Protein AF-A0A931RZ45-F1 (afdb_monomer_lite)

pLDDT: mean 93.52, std 10.3, range [58.69, 98.56]

Sequence (90 aa):
MTVGGRKVLLKNIKAPVLNLVATKDHLVPPASSLALNSKIGSADVATIEFPVGHVGLSVSSSAIAKLWPRVIEWLKSRSGSPRTRKKISK

Radius of gyration: 17.11 Å; chains: 1; bounding box: 32×51×44 Å

Secondary structure (DSSP, 8-state):
-EETTEEP-GGG--S-EEEEEETT-SSS-HHHHHGGGGTS--S-EEEEEESS-HHHHHH-HHIIIIIHHHHHHHHHTTS-SPPP------

Foldseek 3Di:
DADPNHDDAQQPQADADEQEAACAEPPQHRVNSVVSQVRYNYPHYHYDYDPHYDVCCPDNPCNVVPVVVVVVVVCVVVVPDDDPPDPDDD

Structure (mmCIF, N/CA/C/O backbone):
data_AF-A0A931RZ45-F1
#
_entry.id   AF-A0A931RZ45-F1
#
loop_
_atom_site.group_PDB
_atom_site.id
_atom_site.type_symbol
_atom_site.label_atom_id
_atom_site.label_alt_id
_atom_site.label_comp_id
_atom_site.label_asym_id
_atom_site.label_entity_id
_atom_site.label_seq_id
_atom_site.pdbx_PDB_ins_code
_atom_site.Cartn_x
_atom_site.Cartn_y
_atom_site.Cartn_z
_atom_site.occupancy
_atom_site.B_iso_or_equiv
_atom_site.auth_seq_id
_atom_site.auth_comp_id
_atom_site.auth_asym_id
_atom_site.auth_atom_id
_atom_site.pdbx_PDB_model_num
ATOM 1 N N . MET A 1 1 ? 1.308 -5.382 22.244 1.00 90.12 1 MET A N 1
ATOM 2 C CA . MET A 1 1 ? 2.023 -4.091 22.314 1.00 90.12 1 MET A CA 1
ATOM 3 C C . MET A 1 1 ? 1.118 -3.040 22.939 1.00 90.12 1 MET A C 1
ATOM 5 O O . MET A 1 1 ? -0.068 -2.994 22.612 1.00 90.12 1 MET A O 1
ATOM 9 N N . THR A 1 2 ? 1.688 -2.208 23.805 1.00 96.12 2 THR A N 1
ATOM 10 C CA . THR A 1 2 ? 1.030 -1.067 24.452 1.00 96.12 2 THR A CA 1
ATOM 11 C C . THR A 1 2 ? 1.903 0.162 24.220 1.00 96.12 2 THR A C 1
ATOM 13 O O . THR A 1 2 ? 3.114 0.069 24.394 1.00 96.12 2 THR A O 1
ATOM 16 N N . VAL A 1 3 ? 1.315 1.288 23.813 1.00 96.19 3 VAL A N 1
ATOM 17 C CA . VAL A 1 3 ? 2.027 2.559 23.587 1.00 96.19 3 VAL A CA 1
ATOM 18 C C . VAL A 1 3 ? 1.332 3.639 24.409 1.00 96.19 3 VAL A C 1
ATOM 20 O O . VAL A 1 3 ? 0.130 3.856 24.249 1.00 96.19 3 VAL A O 1
ATOM 23 N N . GLY A 1 4 ? 2.060 4.275 25.332 1.00 96.00 4 GLY A N 1
ATOM 24 C CA . GLY A 1 4 ? 1.493 5.268 26.255 1.00 96.00 4 GLY A CA 1
ATOM 25 C C . GLY A 1 4 ? 0.290 4.734 27.044 1.00 96.00 4 GLY A C 1
ATOM 26 O O . GLY A 1 4 ? -0.764 5.361 27.054 1.00 96.00 4 GLY A O 1
ATOM 27 N N . GLY A 1 5 ? 0.391 3.516 27.589 1.00 96.44 5 GLY A N 1
ATOM 28 C CA . GLY A 1 5 ? 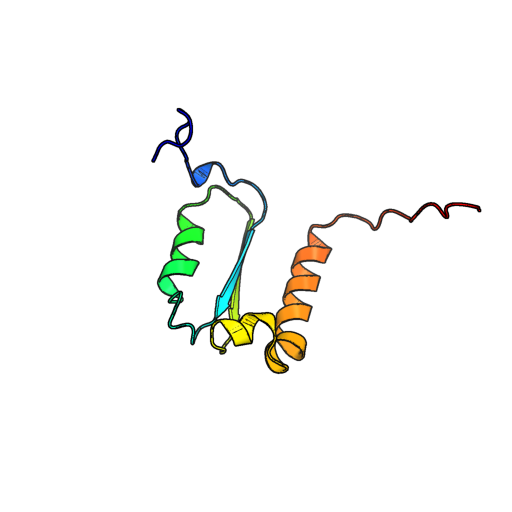-0.687 2.864 28.349 1.00 96.44 5 GLY A CA 1
ATOM 29 C C . GLY A 1 5 ? -1.863 2.327 27.517 1.00 96.44 5 GLY A C 1
ATOM 30 O O . GLY A 1 5 ? -2.727 1.643 28.057 1.00 96.44 5 GLY A O 1
ATOM 31 N N . ARG A 1 6 ? -1.900 2.563 26.198 1.00 96.12 6 ARG A N 1
ATOM 32 C CA . ARG A 1 6 ? -2.998 2.118 25.323 1.00 96.12 6 ARG A CA 1
ATOM 33 C C . ARG A 1 6 ? -2.619 0.871 24.530 1.00 96.12 6 ARG A C 1
ATOM 35 O O . ARG A 1 6 ? -1.590 0.843 23.852 1.00 96.12 6 ARG A O 1
ATOM 42 N N . LYS A 1 7 ? -3.463 -0.165 24.589 1.00 97.12 7 LYS A N 1
ATOM 43 C CA . LYS A 1 7 ? -3.280 -1.400 23.811 1.00 97.12 7 LYS A CA 1
ATOM 44 C C . LYS A 1 7 ? -3.455 -1.106 22.320 1.00 97.12 7 LYS A C 1
ATOM 46 O O . LYS A 1 7 ? -4.506 -0.625 21.902 1.00 97.12 7 LYS A O 1
ATOM 51 N N . VAL A 1 8 ? -2.448 -1.441 21.515 1.00 96.38 8 VAL A N 1
ATOM 52 C CA . VAL A 1 8 ? -2.497 -1.264 20.056 1.00 96.38 8 VAL A CA 1
ATOM 53 C C . VAL A 1 8 ? -3.092 -2.516 19.419 1.00 96.38 8 VAL A C 1
ATOM 55 O O . VAL A 1 8 ? -2.587 -3.623 19.607 1.00 96.38 8 VAL A O 1
ATOM 58 N N . LEU A 1 9 ? -4.183 -2.340 18.676 1.00 96.94 9 LEU A N 1
ATOM 59 C CA . LEU A 1 9 ? -4.945 -3.416 18.048 1.00 96.94 9 LEU A CA 1
ATOM 60 C C . LEU A 1 9 ? -5.180 -3.076 16.572 1.00 96.94 9 LEU A C 1
ATOM 62 O O . LEU A 1 9 ? -5.988 -2.203 16.271 1.00 96.94 9 LEU A O 1
ATOM 66 N N . LEU A 1 10 ? -4.517 -3.787 15.648 1.00 96.38 10 LEU A N 1
ATOM 67 C CA . LEU A 1 10 ? -4.662 -3.562 14.196 1.00 96.38 10 LEU A CA 1
ATOM 68 C C . LEU A 1 10 ? -6.112 -3.710 13.714 1.00 96.38 10 LEU A C 1
ATOM 70 O O . LEU A 1 10 ? -6.551 -2.979 12.832 1.00 96.38 10 LEU A O 1
ATOM 74 N N . LYS A 1 11 ? -6.897 -4.572 14.372 1.00 97.25 11 LYS A N 1
ATOM 75 C CA . LYS A 1 11 ? -8.340 -4.736 14.138 1.00 97.25 11 LYS A CA 1
ATOM 76 C C . LYS A 1 11 ? -9.172 -3.454 14.306 1.00 97.25 11 LYS A C 1
ATOM 78 O O . LYS A 1 11 ? -10.328 -3.434 13.881 1.00 97.25 11 LYS A O 1
ATOM 83 N N . ASN A 1 12 ? -8.614 -2.409 14.921 1.00 97.38 12 ASN A N 1
ATOM 84 C CA . ASN A 1 12 ? -9.259 -1.103 15.057 1.00 97.38 12 ASN A CA 1
ATOM 85 C C . ASN A 1 12 ? -9.103 -0.229 13.800 1.00 97.38 12 ASN A C 1
ATOM 87 O O . ASN A 1 12 ? -9.773 0.792 13.690 1.00 97.38 12 ASN A O 1
ATOM 91 N N . ILE A 1 13 ? -8.265 -0.620 12.836 1.00 97.81 13 ILE A N 1
ATOM 92 C CA . ILE A 1 13 ? -8.216 0.011 11.515 1.00 97.81 13 ILE A CA 1
ATOM 93 C C . ILE A 1 13 ? -9.466 -0.440 10.750 1.00 97.81 13 ILE A C 1
ATOM 95 O O . ILE A 1 13 ? -9.539 -1.591 10.322 1.00 97.81 13 ILE A O 1
ATOM 99 N N . LYS A 1 14 ? -10.464 0.449 10.654 1.00 98.00 14 LYS A N 1
ATOM 100 C CA . LYS A 1 14 ? -11.775 0.201 10.016 1.00 98.00 14 LYS A CA 1
ATOM 101 C C . LYS A 1 14 ? -11.988 0.941 8.692 1.00 98.00 14 LYS A C 1
ATOM 103 O O . LYS A 1 14 ? -12.930 0.625 7.978 1.00 98.00 14 LYS A O 1
ATOM 108 N N . ALA A 1 15 ? -11.141 1.919 8.378 1.00 97.12 15 ALA A N 1
ATOM 109 C CA . ALA A 1 15 ? -11.211 2.666 7.124 1.00 97.12 15 ALA A CA 1
ATOM 110 C C . ALA A 1 15 ? -10.869 1.771 5.916 1.00 97.12 15 ALA A C 1
ATOM 112 O O . ALA A 1 15 ? -10.142 0.790 6.099 1.00 97.12 15 ALA A O 1
ATOM 113 N N . PRO A 1 16 ? -11.326 2.100 4.694 1.00 97.94 16 PRO A N 1
ATOM 114 C CA . PRO A 1 16 ? -10.841 1.454 3.476 1.00 97.94 16 PRO A CA 1
ATOM 115 C C . PRO A 1 16 ? -9.311 1.486 3.378 1.00 97.94 16 PRO A C 1
ATOM 117 O O . PRO A 1 16 ? -8.698 2.521 3.649 1.00 97.94 16 PRO A O 1
ATOM 120 N N . VAL A 1 17 ? -8.695 0.371 2.984 1.00 98.31 17 VAL A N 1
ATOM 121 C CA . VAL A 1 17 ? -7.234 0.246 2.852 1.00 98.31 17 VAL A CA 1
ATOM 122 C C . VAL A 1 17 ? -6.870 -0.242 1.456 1.00 98.31 17 VAL A C 1
ATOM 124 O O . VAL A 1 17 ? -7.327 -1.292 1.010 1.00 98.31 17 VAL A O 1
ATOM 127 N N . LEU A 1 18 ? -5.985 0.500 0.792 1.00 98.50 18 LEU A N 1
ATOM 128 C CA . LEU A 1 18 ? -5.287 0.052 -0.407 1.00 98.50 18 LEU A CA 1
ATOM 129 C C . LEU A 1 18 ? -3.838 -0.273 -0.048 1.00 98.50 18 LEU A C 1
ATOM 131 O O . LEU A 1 18 ? -3.081 0.615 0.339 1.00 98.50 18 LEU A O 1
ATOM 135 N N . ASN A 1 19 ? -3.455 -1.537 -0.189 1.00 98.44 19 ASN A N 1
ATOM 136 C CA . ASN A 1 19 ? -2.097 -2.007 0.059 1.00 98.44 19 ASN A CA 1
ATOM 137 C C . ASN A 1 19 ? -1.310 -2.057 -1.261 1.00 98.44 19 ASN A C 1
ATOM 139 O O . ASN A 1 19 ? -1.677 -2.794 -2.178 1.00 98.44 19 ASN A O 1
ATOM 143 N N . LEU A 1 20 ? -0.252 -1.255 -1.387 1.00 98.38 20 LEU A N 1
ATOM 144 C CA . LEU A 1 20 ? 0.616 -1.250 -2.566 1.00 98.38 20 LEU A CA 1
ATOM 145 C C . LEU A 1 20 ? 1.851 -2.095 -2.273 1.00 98.38 20 LEU A C 1
ATOM 147 O O . LEU A 1 20 ? 2.580 -1.816 -1.324 1.00 98.38 20 LEU A O 1
ATOM 151 N N . VAL A 1 21 ? 2.090 -3.115 -3.091 1.00 98.44 21 VAL A N 1
ATOM 152 C CA . VAL A 1 21 ? 3.138 -4.106 -2.842 1.00 98.44 21 VAL A CA 1
ATOM 153 C C . VAL A 1 21 ? 4.079 -4.176 -4.038 1.00 98.44 21 VAL A C 1
ATOM 155 O O . VAL A 1 21 ? 3.686 -4.510 -5.154 1.00 98.44 21 VAL A O 1
ATOM 158 N N . ALA A 1 22 ? 5.348 -3.864 -3.804 1.00 98.25 22 ALA A N 1
ATOM 159 C CA . ALA A 1 22 ? 6.415 -4.047 -4.777 1.00 98.25 22 ALA A CA 1
ATOM 160 C C . ALA A 1 22 ? 6.879 -5.507 -4.768 1.00 98.25 22 ALA A C 1
ATOM 162 O O . ALA A 1 22 ? 7.440 -5.975 -3.781 1.00 98.25 22 ALA A O 1
ATOM 163 N N . THR A 1 23 ? 6.669 -6.245 -5.859 1.00 98.19 23 THR A N 1
ATOM 164 C CA . THR A 1 23 ? 6.954 -7.694 -5.869 1.00 98.19 23 THR A CA 1
ATOM 165 C C . THR A 1 23 ? 8.446 -8.029 -5.888 1.00 98.19 23 THR A C 1
ATOM 167 O O . THR A 1 23 ? 8.815 -9.170 -5.624 1.00 98.19 23 THR A O 1
ATOM 170 N N . LYS A 1 24 ? 9.309 -7.046 -6.179 1.00 97.62 24 LYS A N 1
ATOM 171 C CA . LYS A 1 24 ? 10.776 -7.176 -6.158 1.00 97.62 24 LYS A CA 1
ATOM 172 C C . LYS A 1 24 ? 11.403 -6.384 -5.004 1.00 97.62 24 LYS A C 1
ATOM 174 O O . LYS A 1 24 ? 12.563 -5.985 -5.084 1.00 97.62 24 LYS A O 1
ATOM 179 N N . ASP A 1 25 ? 10.624 -6.067 -3.971 1.00 97.56 25 ASP A N 1
ATOM 180 C CA . ASP A 1 25 ? 11.130 -5.396 -2.777 1.00 97.56 25 ASP A CA 1
ATOM 181 C C . ASP A 1 25 ? 11.848 -6.397 -1.863 1.00 97.56 25 ASP A C 1
ATOM 183 O O . ASP A 1 25 ? 11.266 -7.377 -1.398 1.00 97.56 25 ASP A O 1
ATOM 187 N N . HIS A 1 26 ? 13.132 -6.143 -1.620 1.00 95.38 26 HIS A N 1
ATOM 188 C CA . HIS A 1 26 ? 13.963 -6.928 -0.711 1.00 95.38 26 HIS A CA 1
ATOM 189 C C . HIS A 1 26 ? 14.082 -6.302 0.688 1.00 95.38 26 HIS A C 1
ATOM 191 O O . HIS A 1 26 ? 14.528 -6.978 1.610 1.00 95.38 26 HIS A O 1
ATOM 197 N N . LEU A 1 27 ? 13.687 -5.035 0.858 1.00 97.19 27 L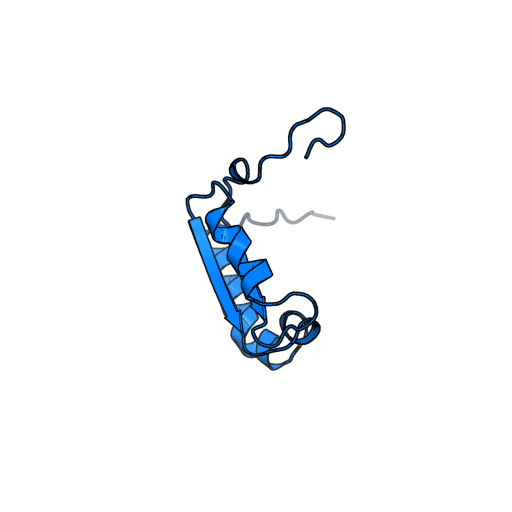EU A N 1
ATOM 198 C CA . LEU A 1 27 ? 13.660 -4.348 2.154 1.00 97.19 27 LEU A CA 1
ATOM 199 C C . LEU A 1 27 ? 12.376 -4.677 2.913 1.00 97.19 27 LEU A C 1
ATOM 201 O O . LEU A 1 27 ? 12.409 -4.970 4.107 1.00 97.19 27 LEU A O 1
ATOM 205 N N . VAL A 1 28 ? 11.246 -4.662 2.206 1.00 96.44 28 VAL A N 1
ATOM 206 C CA . VAL A 1 28 ? 9.944 -5.082 2.726 1.00 96.44 28 VAL A CA 1
ATOM 207 C C . VAL A 1 28 ? 9.392 -6.174 1.808 1.00 96.44 28 VAL A C 1
ATOM 209 O O . VAL A 1 28 ? 8.683 -5.868 0.849 1.00 96.44 28 VAL A O 1
ATOM 212 N N . PRO A 1 29 ? 9.709 -7.456 2.073 1.00 96.56 29 PRO A N 1
ATOM 213 C CA . PRO A 1 29 ? 9.244 -8.559 1.242 1.00 96.56 29 PRO A CA 1
ATOM 214 C C . PRO A 1 29 ? 7.714 -8.558 1.082 1.00 96.56 29 PRO A C 1
ATOM 216 O O . PRO A 1 29 ? 7.011 -8.276 2.058 1.00 96.56 29 PRO A O 1
ATOM 219 N N . PRO A 1 30 ? 7.166 -8.945 -0.088 1.00 97.56 30 PRO A N 1
ATOM 220 C CA . PRO A 1 30 ? 5.724 -8.920 -0.347 1.00 97.56 30 PRO A CA 1
ATOM 221 C C . PRO A 1 30 ? 4.876 -9.593 0.735 1.00 97.56 30 PRO A C 1
ATOM 223 O O . PRO A 1 30 ? 3.860 -9.044 1.157 1.00 97.56 30 PRO A O 1
ATOM 226 N N . ALA A 1 31 ? 5.324 -10.742 1.248 1.00 97.56 31 ALA A N 1
ATOM 227 C CA . ALA A 1 31 ? 4.639 -11.469 2.315 1.00 97.56 31 ALA A CA 1
ATOM 228 C C . ALA A 1 31 ? 4.450 -10.624 3.590 1.00 97.56 31 ALA A C 1
ATOM 230 O O . ALA A 1 31 ? 3.400 -10.704 4.230 1.00 97.56 31 ALA A O 1
ATOM 231 N N . SER A 1 32 ? 5.428 -9.778 3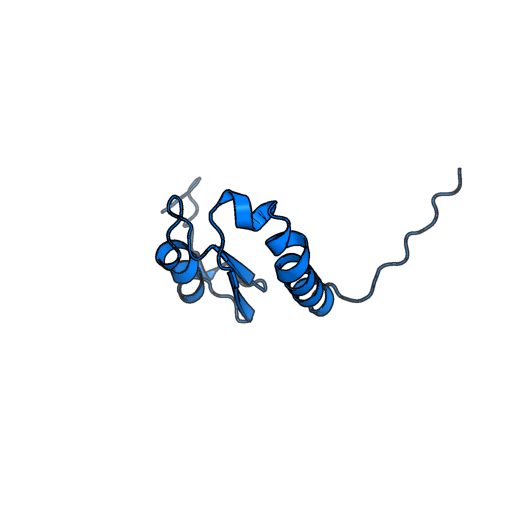.932 1.00 97.06 32 SER A N 1
ATOM 232 C CA . SER A 1 32 ? 5.366 -8.883 5.092 1.00 97.06 32 SER A CA 1
ATOM 233 C C . SER A 1 32 ? 4.272 -7.829 4.929 1.00 97.06 32 SER A C 1
ATOM 235 O O . SER A 1 32 ? 3.503 -7.588 5.860 1.00 97.06 32 SER A O 1
ATOM 237 N N . SER A 1 33 ? 4.155 -7.240 3.737 1.00 97.25 33 SER A N 1
ATOM 238 C CA . SER A 1 33 ? 3.113 -6.253 3.431 1.00 97.25 33 SER A CA 1
ATOM 239 C C . SER A 1 33 ? 1.730 -6.895 3.334 1.00 97.25 33 SER A C 1
ATOM 241 O O . SER A 1 33 ? 0.764 -6.371 3.891 1.00 97.25 33 SER A O 1
ATOM 243 N N . LEU A 1 34 ? 1.620 -8.051 2.672 1.00 98.06 34 LEU A N 1
ATOM 244 C CA . LEU A 1 34 ? 0.357 -8.776 2.482 1.00 98.06 34 LEU A CA 1
ATOM 245 C C . LEU A 1 34 ? -0.241 -9.275 3.803 1.00 98.06 34 LEU A C 1
ATOM 247 O O . LEU A 1 34 ? -1.465 -9.308 3.952 1.00 98.06 34 LEU A O 1
ATOM 251 N N . ALA A 1 35 ? 0.599 -9.604 4.790 1.00 97.56 35 ALA A N 1
ATOM 252 C CA . ALA A 1 35 ? 0.146 -10.031 6.110 1.00 97.56 35 ALA A CA 1
ATOM 253 C C . ALA A 1 35 ? -0.780 -9.004 6.789 1.00 97.56 35 ALA A C 1
ATOM 255 O O . ALA A 1 35 ? -1.663 -9.406 7.548 1.00 97.56 35 ALA A O 1
ATOM 256 N N . LEU A 1 36 ? -0.639 -7.703 6.491 1.00 97.06 36 LEU A N 1
ATOM 257 C CA . LEU A 1 36 ? -1.494 -6.646 7.040 1.00 97.06 36 LEU A CA 1
ATOM 258 C C . LEU A 1 36 ? -2.980 -6.885 6.741 1.00 97.06 36 LEU A C 1
ATOM 260 O O . LEU A 1 36 ? -3.819 -6.678 7.621 1.00 97.06 36 LEU A O 1
ATOM 264 N N . ASN A 1 37 ? -3.296 -7.360 5.532 1.00 97.44 37 ASN A N 1
ATOM 265 C CA . ASN A 1 37 ? -4.666 -7.481 5.030 1.00 97.44 37 ASN A CA 1
ATOM 266 C C . ASN A 1 37 ? -5.544 -8.366 5.931 1.00 97.44 37 ASN A C 1
ATOM 268 O O . ASN A 1 37 ? -6.719 -8.075 6.114 1.00 97.44 37 ASN A O 1
ATOM 272 N N . SER A 1 38 ? -4.966 -9.409 6.541 1.00 96.75 38 SER A N 1
ATOM 273 C CA . SER A 1 38 ? -5.684 -10.333 7.438 1.00 96.75 38 SER A CA 1
ATOM 274 C C . SER A 1 38 ? -5.705 -9.898 8.910 1.00 96.75 38 SER A C 1
ATOM 276 O O . SER A 1 38 ? -6.344 -10.545 9.740 1.00 96.75 38 SER A O 1
ATOM 278 N N . LYS A 1 39 ? -4.980 -8.830 9.271 1.00 97.25 39 LYS A N 1
ATOM 279 C CA . LYS A 1 39 ? -4.846 -8.357 10.662 1.00 97.25 39 LYS A CA 1
ATOM 280 C C . LYS A 1 39 ? -5.664 -7.105 10.956 1.00 97.25 39 LYS A C 1
ATOM 282 O O . LYS A 1 39 ? -5.960 -6.836 12.126 1.00 97.25 39 LYS A O 1
ATOM 287 N N . ILE A 1 40 ? -5.987 -6.323 9.929 1.00 98.31 40 ILE A N 1
ATOM 288 C CA . ILE A 1 40 ? -6.829 -5.133 10.057 1.00 98.31 40 ILE A CA 1
ATOM 289 C C . ILE A 1 40 ? -8.307 -5.505 10.100 1.00 98.31 40 ILE A C 1
ATOM 291 O O . ILE A 1 40 ? -8.708 -6.592 9.706 1.00 98.31 40 ILE A O 1
ATOM 295 N N . GLY A 1 41 ? -9.127 -4.600 10.628 1.00 98.12 41 GLY A N 1
ATOM 296 C CA . GLY A 1 41 ? -10.558 -4.832 10.788 1.00 98.12 41 GLY A CA 1
ATOM 297 C C . GLY A 1 41 ? -11.419 -4.148 9.735 1.00 98.12 41 GLY A C 1
ATOM 298 O O . GLY A 1 41 ? -12.607 -3.961 10.000 1.00 98.12 41 GLY A O 1
ATOM 299 N N . SER A 1 42 ? -10.816 -3.710 8.630 1.00 98.38 42 SER A N 1
ATOM 300 C CA . SER A 1 42 ? -11.493 -3.022 7.537 1.00 98.38 42 SER A CA 1
ATOM 301 C C . SER A 1 42 ? -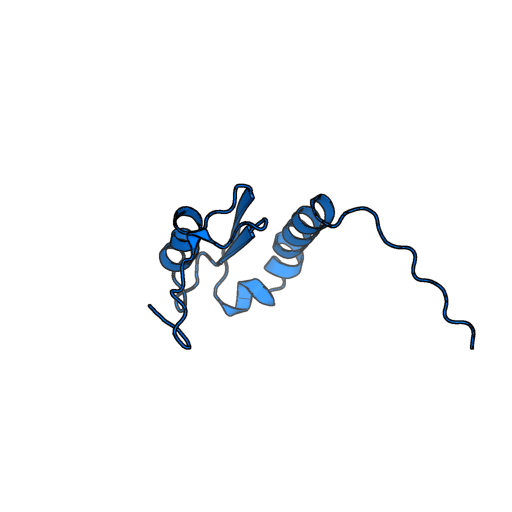12.331 -4.001 6.722 1.00 98.38 42 SER A C 1
ATOM 303 O O . SER A 1 42 ? -11.910 -5.131 6.490 1.00 98.38 42 SER A O 1
ATOM 305 N N . ALA A 1 43 ? -13.510 -3.557 6.290 1.00 97.50 43 ALA A N 1
ATOM 306 C CA . ALA A 1 43 ? -14.378 -4.318 5.393 1.00 97.50 43 ALA A CA 1
ATOM 307 C C . ALA A 1 43 ? -14.045 -4.091 3.904 1.00 97.50 43 ALA A C 1
ATOM 309 O O . ALA A 1 43 ? -14.563 -4.802 3.050 1.00 97.50 43 ALA A O 1
ATOM 310 N N . ASP A 1 44 ? -13.194 -3.110 3.594 1.00 97.69 44 ASP A N 1
ATOM 311 C CA . ASP A 1 44 ? -12.803 -2.738 2.233 1.00 97.69 44 ASP A CA 1
ATOM 312 C C . ASP A 1 44 ? -11.276 -2.709 2.150 1.00 97.69 44 ASP A C 1
ATOM 314 O O . ASP A 1 44 ? -10.621 -1.723 2.503 1.00 97.69 44 ASP A O 1
ATOM 318 N N . VAL A 1 45 ? -10.710 -3.841 1.737 1.00 98.19 45 VAL A N 1
ATOM 319 C CA . VAL A 1 45 ? -9.270 -4.030 1.586 1.00 98.19 45 VAL A CA 1
ATOM 320 C C . VAL A 1 45 ? -8.987 -4.432 0.150 1.00 98.19 45 VAL A C 1
ATOM 322 O O . VAL A 1 45 ? -9.483 -5.448 -0.331 1.00 98.19 45 VAL A O 1
ATOM 325 N N . ALA A 1 46 ? -8.157 -3.647 -0.526 1.00 98.12 46 ALA A N 1
ATOM 326 C CA . ALA A 1 46 ? -7.663 -3.948 -1.860 1.00 98.12 46 ALA A CA 1
ATOM 327 C C . ALA A 1 46 ? -6.135 -4.011 -1.852 1.00 98.12 46 ALA A C 1
ATOM 329 O O . ALA A 1 46 ? -5.468 -3.414 -1.007 1.00 98.12 46 ALA A O 1
ATOM 330 N N . THR A 1 47 ? -5.559 -4.736 -2.806 1.00 98.56 47 THR A N 1
ATOM 331 C CA . THR A 1 47 ? -4.107 -4.819 -2.985 1.00 98.56 47 THR A CA 1
ATOM 332 C C . THR A 1 47 ? -3.749 -4.602 -4.445 1.00 98.56 47 THR A C 1
ATOM 334 O O . THR A 1 47 ? -4.425 -5.112 -5.338 1.00 98.56 47 THR A O 1
ATOM 337 N N . ILE A 1 48 ? -2.684 -3.839 -4.687 1.00 98.44 48 ILE A N 1
ATOM 338 C CA . ILE A 1 48 ? -2.054 -3.743 -6.001 1.00 98.44 48 ILE A CA 1
ATOM 339 C C . ILE A 1 48 ? -0.608 -4.195 -5.866 1.00 98.44 48 ILE A C 1
ATOM 341 O O . ILE A 1 48 ? 0.219 -3.511 -5.267 1.00 98.44 48 ILE A O 1
ATOM 345 N N . GLU A 1 49 ? -0.311 -5.336 -6.472 1.00 98.38 49 GLU A N 1
ATOM 346 C CA . GLU A 1 49 ? 1.052 -5.811 -6.662 1.00 98.38 49 GLU A CA 1
ATOM 347 C C . GLU A 1 49 ? 1.644 -5.219 -7.946 1.00 98.38 49 GLU A C 1
ATOM 349 O O . GLU A 1 49 ? 0.972 -5.145 -8.983 1.00 98.38 49 GLU A O 1
ATOM 354 N N . PHE A 1 50 ? 2.899 -4.769 -7.883 1.00 98.44 50 PHE A N 1
ATOM 355 C CA . PHE A 1 50 ? 3.578 -4.133 -9.010 1.00 98.44 50 PHE A CA 1
ATOM 356 C C . PHE A 1 50 ? 5.045 -4.594 -9.134 1.00 98.44 50 PHE A C 1
ATOM 358 O O . PHE A 1 50 ? 5.757 -4.627 -8.128 1.00 98.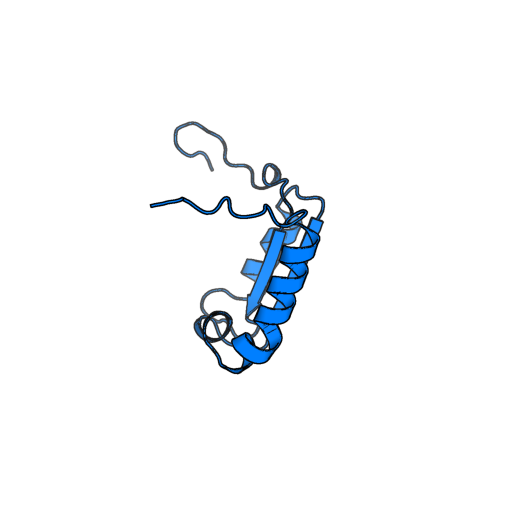44 50 PHE A O 1
ATOM 365 N N . PRO A 1 51 ? 5.536 -4.944 -10.344 1.00 97.81 51 PRO A N 1
ATOM 366 C CA . PRO A 1 51 ? 6.798 -5.670 -10.539 1.00 97.81 51 PRO A CA 1
ATOM 367 C C . PRO A 1 51 ? 8.056 -4.787 -10.521 1.00 97.81 51 PRO A C 1
ATOM 369 O O . PRO A 1 51 ? 8.868 -4.790 -11.453 1.00 97.81 51 PRO A O 1
ATOM 372 N N . VAL A 1 52 ? 8.226 -4.045 -9.433 1.00 97.94 52 VAL A N 1
ATOM 373 C CA . VAL A 1 52 ? 9.325 -3.107 -9.170 1.00 97.94 52 VAL A CA 1
ATOM 374 C C . VAL A 1 52 ? 9.942 -3.378 -7.797 1.00 97.94 52 VAL A C 1
ATOM 376 O O . VAL A 1 52 ? 9.373 -4.121 -7.002 1.00 97.94 52 VAL A O 1
ATOM 379 N N . GLY A 1 53 ? 11.115 -2.799 -7.534 1.00 97.56 53 GLY A N 1
ATOM 380 C CA . GLY A 1 53 ? 11.703 -2.766 -6.191 1.00 97.56 53 GLY A CA 1
ATOM 381 C C . GLY A 1 53 ? 11.136 -1.631 -5.333 1.00 97.56 53 GLY A C 1
ATOM 382 O O . GLY A 1 53 ? 10.338 -0.828 -5.820 1.00 97.56 53 GLY A O 1
ATOM 383 N N . HIS A 1 54 ? 11.608 -1.530 -4.087 1.00 97.06 54 HIS A N 1
ATOM 384 C CA . HIS A 1 54 ? 11.126 -0.590 -3.063 1.00 97.06 54 HIS A CA 1
ATOM 385 C C . HIS A 1 54 ? 10.912 0.844 -3.576 1.00 97.06 54 HIS A C 1
ATOM 387 O O . HIS A 1 54 ? 9.795 1.350 -3.636 1.00 97.06 54 HIS A O 1
ATOM 393 N N . VAL A 1 55 ? 11.995 1.487 -4.024 1.00 97.44 55 VAL A N 1
ATOM 394 C CA . VAL A 1 55 ? 11.969 2.873 -4.520 1.00 97.44 55 VAL A CA 1
ATOM 395 C C . VAL A 1 55 ? 11.181 2.977 -5.828 1.00 97.44 55 VAL A C 1
ATOM 397 O O . VAL A 1 55 ? 10.461 3.948 -6.061 1.00 97.44 55 VAL A O 1
ATOM 400 N N . GLY A 1 56 ? 11.267 1.948 -6.674 1.00 97.38 56 GLY A N 1
ATOM 401 C CA . GLY A 1 56 ? 10.585 1.911 -7.963 1.00 97.38 56 GLY A CA 1
ATOM 402 C C . GLY A 1 56 ? 9.062 1.980 -7.845 1.00 97.38 56 GLY A C 1
ATOM 403 O O . GLY A 1 56 ? 8.425 2.540 -8.735 1.00 97.38 56 GLY A O 1
ATOM 404 N N . LEU A 1 57 ? 8.481 1.486 -6.748 1.00 97.50 57 LEU A N 1
ATOM 405 C CA . LEU A 1 57 ? 7.041 1.586 -6.485 1.00 97.50 57 LEU A CA 1
ATOM 406 C C . LEU A 1 57 ? 6.564 3.037 -6.431 1.00 97.50 57 LEU A C 1
ATOM 408 O O . LEU A 1 57 ? 5.491 3.352 -6.937 1.00 97.50 57 LEU A O 1
ATOM 412 N N . SER A 1 58 ? 7.391 3.916 -5.868 1.00 95.88 58 SER A N 1
ATOM 413 C CA . SER A 1 58 ? 7.056 5.323 -5.684 1.00 95.88 58 SER A CA 1
ATOM 414 C C . SER A 1 58 ? 7.375 6.159 -6.920 1.00 95.88 58 SER A C 1
ATOM 416 O O . SER A 1 58 ? 6.530 6.938 -7.356 1.00 95.88 58 SER A O 1
ATOM 418 N N . VAL A 1 59 ? 8.576 6.002 -7.495 1.00 96.56 59 VAL A N 1
ATOM 419 C CA . VAL A 1 59 ? 9.128 6.996 -8.441 1.00 96.56 59 VAL A CA 1
ATOM 420 C C . VAL A 1 59 ? 9.484 6.464 -9.828 1.00 96.56 59 VAL A C 1
ATOM 422 O O . VAL A 1 59 ? 9.913 7.241 -10.677 1.00 96.56 59 VAL A O 1
ATOM 425 N N . SER A 1 60 ? 9.337 5.163 -10.101 1.00 97.62 60 SER A N 1
ATOM 426 C CA . SER A 1 60 ? 9.677 4.658 -11.440 1.00 97.62 60 SER A CA 1
ATOM 427 C C . SER A 1 60 ? 8.720 5.193 -12.506 1.00 97.62 60 SER A C 1
ATOM 429 O O . SER A 1 60 ? 7.524 5.375 -12.267 1.00 97.62 60 SER A O 1
ATOM 431 N N . SER A 1 61 ? 9.230 5.366 -13.726 1.00 97.88 61 SER A N 1
ATOM 432 C CA . SER A 1 61 ? 8.413 5.746 -14.883 1.00 97.88 61 SER A CA 1
ATOM 433 C C . SER A 1 61 ? 7.272 4.754 -15.135 1.00 97.88 61 SER A C 1
ATOM 435 O O . SER A 1 61 ? 6.163 5.161 -15.475 1.00 97.88 61 SER A O 1
ATOM 437 N N . SER A 1 62 ? 7.500 3.456 -14.906 1.00 97.75 62 SER A N 1
ATOM 438 C CA . SER A 1 62 ? 6.465 2.427 -15.037 1.00 97.75 62 SER A CA 1
ATOM 439 C C . SER A 1 62 ? 5.385 2.541 -13.959 1.00 97.75 62 SER A C 1
ATOM 441 O O . SER A 1 62 ? 4.207 2.375 -14.277 1.00 97.75 62 SER A O 1
ATOM 443 N N . ALA A 1 63 ? 5.747 2.867 -12.714 1.00 97.94 63 ALA A N 1
ATOM 444 C CA . ALA A 1 63 ? 4.778 3.119 -11.651 1.00 97.94 63 ALA A CA 1
ATOM 445 C C . ALA A 1 63 ? 3.947 4.376 -11.945 1.00 97.94 63 ALA A C 1
ATOM 447 O O . ALA A 1 63 ? 2.720 4.328 -11.867 1.00 97.94 63 ALA A O 1
ATOM 448 N N . ILE A 1 64 ? 4.584 5.472 -12.365 1.00 98.06 64 ILE A N 1
ATOM 449 C CA . ILE A 1 64 ? 3.896 6.711 -12.772 1.00 98.06 64 ILE A CA 1
ATOM 450 C C . ILE A 1 64 ? 2.918 6.442 -13.918 1.00 98.06 64 ILE A C 1
ATOM 452 O O . ILE A 1 64 ? 1.773 6.883 -13.861 1.00 98.06 64 ILE A O 1
ATOM 456 N N . ALA A 1 65 ? 3.330 5.669 -14.923 1.00 98.19 65 ALA A N 1
ATOM 457 C CA . ALA A 1 65 ? 2.497 5.394 -16.088 1.00 98.19 65 ALA A CA 1
ATOM 458 C C . ALA A 1 65 ? 1.369 4.376 -15.834 1.00 98.19 65 ALA A C 1
ATOM 460 O O . ALA A 1 65 ? 0.340 4.444 -16.502 1.00 98.19 65 ALA A O 1
ATOM 461 N N . LYS A 1 66 ? 1.550 3.402 -14.926 1.00 98.06 66 LYS A N 1
ATOM 462 C CA . LYS A 1 66 ? 0.648 2.231 -14.822 1.00 98.06 66 LYS A CA 1
ATOM 463 C C . LYS A 1 66 ? 0.100 1.948 -13.423 1.00 98.06 66 LYS A C 1
ATOM 465 O O . LYS A 1 66 ? -1.009 1.431 -13.309 1.00 98.06 66 LYS A O 1
ATOM 470 N N . LEU A 1 67 ? 0.856 2.239 -12.365 1.00 98.25 67 LEU A N 1
ATOM 471 C CA . LEU A 1 67 ? 0.430 2.004 -10.981 1.00 98.25 67 LEU A CA 1
ATOM 472 C C . LEU A 1 67 ? -0.412 3.171 -10.465 1.00 98.25 67 LEU A C 1
ATOM 474 O O . LEU A 1 67 ? -1.559 2.977 -10.068 1.00 98.25 67 LEU A O 1
ATOM 478 N N . TRP A 1 68 ? 0.141 4.382 -10.498 1.00 98.31 68 TRP A N 1
ATOM 479 C CA . TRP A 1 68 ? -0.484 5.567 -9.913 1.00 98.31 68 TRP A CA 1
ATOM 480 C C . TRP A 1 68 ? -1.856 5.917 -10.510 1.00 98.31 68 TRP A C 1
ATOM 482 O O . TRP A 1 68 ? -2.741 6.259 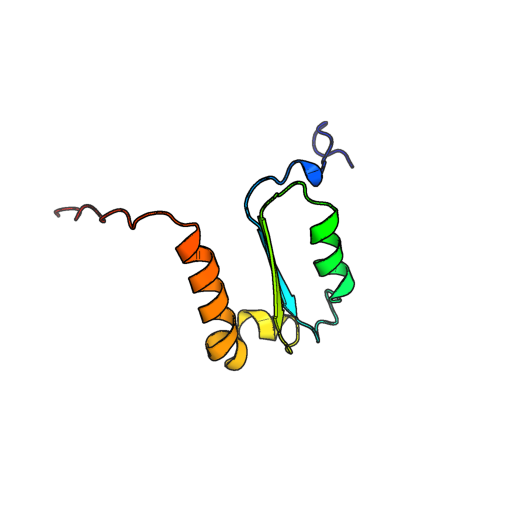-9.727 1.00 98.31 68 TRP A O 1
ATOM 492 N N . PRO A 1 69 ? -2.127 5.739 -11.821 1.00 98.38 69 PRO A N 1
ATOM 493 C CA . PRO A 1 69 ? -3.482 5.888 -12.351 1.00 98.38 69 PRO A CA 1
ATOM 494 C C . PRO A 1 69 ? -4.501 4.964 -11.667 1.00 98.38 69 PRO A C 1
ATOM 496 O O . PRO A 1 69 ? -5.593 5.403 -11.322 1.00 98.38 69 PRO A O 1
ATOM 499 N N . ARG A 1 70 ? -4.131 3.708 -11.373 1.00 98.19 70 ARG A N 1
ATOM 500 C CA . ARG A 1 70 ? -5.002 2.754 -10.660 1.00 98.19 70 ARG A CA 1
ATOM 501 C C . ARG A 1 70 ? -5.247 3.180 -9.212 1.00 98.19 70 ARG A C 1
ATOM 503 O O . ARG A 1 70 ? -6.360 3.035 -8.714 1.00 98.19 70 ARG A O 1
ATOM 510 N N . VAL A 1 71 ? -4.222 3.719 -8.547 1.00 98.19 71 VAL A N 1
ATOM 511 C CA . VAL A 1 71 ? -4.335 4.276 -7.187 1.00 98.19 71 VAL A CA 1
ATOM 512 C C . VAL A 1 71 ? -5.295 5.463 -7.170 1.00 98.19 71 VAL A C 1
ATOM 514 O O . VAL A 1 71 ? -6.170 5.537 -6.311 1.00 98.19 71 VAL A O 1
ATOM 517 N N . ILE A 1 72 ? -5.165 6.367 -8.144 1.00 97.62 72 ILE A N 1
ATOM 518 C CA . ILE A 1 72 ? -6.035 7.537 -8.287 1.00 97.62 72 ILE A CA 1
ATOM 519 C C . ILE A 1 72 ? -7.489 7.106 -8.489 1.00 97.62 72 ILE A C 1
ATOM 521 O O . ILE A 1 72 ? -8.368 7.647 -7.824 1.00 97.62 72 ILE A O 1
ATOM 525 N N . GLU A 1 73 ? -7.754 6.124 -9.351 1.00 97.31 73 GLU A N 1
ATOM 526 C CA . GLU A 1 73 ? -9.116 5.615 -9.556 1.00 97.31 73 GLU A CA 1
ATOM 527 C C . GLU A 1 73 ? -9.700 4.984 -8.282 1.00 97.31 73 GLU A C 1
ATOM 529 O O . GLU A 1 73 ? -10.836 5.285 -7.908 1.00 97.31 73 GLU A O 1
ATOM 534 N N . TRP A 1 74 ? -8.907 4.196 -7.545 1.00 97.62 74 TRP A N 1
ATOM 535 C CA . TRP A 1 74 ? -9.337 3.630 -6.260 1.00 97.62 74 TRP A CA 1
ATOM 536 C C . TRP A 1 74 ? -9.670 4.712 -5.219 1.00 97.62 74 TRP A C 1
ATOM 538 O O . TRP A 1 74 ? -10.633 4.569 -4.459 1.00 97.62 74 TRP A O 1
ATOM 548 N N . LEU A 1 75 ? -8.893 5.801 -5.190 1.00 96.94 75 LEU A N 1
ATOM 549 C CA . LEU A 1 75 ? -9.137 6.947 -4.313 1.00 96.94 75 LEU A CA 1
ATOM 550 C C . LEU A 1 75 ? -10.384 7.729 -4.735 1.00 96.94 75 LEU A C 1
ATOM 552 O O . LEU A 1 75 ? -11.210 8.062 -3.883 1.00 96.94 75 LEU A O 1
ATOM 556 N N . LYS A 1 76 ? -10.550 8.011 -6.033 1.00 95.19 76 LYS A N 1
ATOM 557 C CA . LYS A 1 76 ? -11.708 8.744 -6.571 1.00 95.19 76 LYS A CA 1
ATOM 558 C C . LYS A 1 76 ? -13.023 8.079 -6.188 1.00 95.19 76 LYS A C 1
ATOM 560 O O . LYS A 1 76 ? -13.923 8.770 -5.718 1.00 95.19 76 LYS A O 1
ATOM 565 N N . SER A 1 77 ? -13.112 6.752 -6.296 1.00 94.38 77 SER A N 1
ATOM 566 C CA . SER A 1 77 ? -14.336 6.015 -5.952 1.00 94.38 77 SER A CA 1
ATOM 567 C C . SER A 1 77 ? -14.716 6.099 -4.464 1.00 94.38 77 SER A C 1
ATOM 569 O O . SER A 1 77 ? -15.810 5.685 -4.094 1.00 94.38 77 SER A O 1
ATOM 571 N N . ARG A 1 78 ? -13.825 6.617 -3.605 1.00 93.69 78 ARG A N 1
ATOM 572 C CA . ARG A 1 78 ? -14.001 6.737 -2.145 1.00 93.69 78 ARG A CA 1
ATOM 573 C C . ARG A 1 78 ? -13.932 8.175 -1.625 1.00 93.69 78 ARG A C 1
ATOM 575 O O . ARG A 1 78 ? -14.164 8.399 -0.443 1.00 93.69 78 ARG A O 1
ATOM 582 N N . SER A 1 79 ? -13.617 9.152 -2.478 1.00 89.00 79 SER A N 1
ATOM 583 C CA . SER A 1 79 ? -13.347 10.538 -2.051 1.00 89.00 79 SER A CA 1
ATOM 584 C C . SER A 1 79 ? -14.582 11.451 -2.038 1.00 89.00 79 SER A C 1
ATOM 586 O O . SER A 1 79 ? -14.464 12.632 -1.717 1.00 89.00 79 SER A O 1
ATOM 588 N N . GLY A 1 80 ? -15.772 10.920 -2.341 1.00 82.88 80 GLY A N 1
ATOM 589 C CA . GLY A 1 80 ? -17.003 11.709 -2.456 1.00 82.88 80 GLY A CA 1
ATOM 590 C C . GLY A 1 80 ? -16.943 12.754 -3.580 1.00 82.88 80 GLY A C 1
ATOM 591 O O . GLY A 1 80 ? -15.977 12.828 -4.340 1.00 82.88 80 GLY A O 1
ATOM 592 N N . SER A 1 81 ? -17.994 13.566 -3.716 1.00 74.19 81 SER A N 1
ATOM 593 C CA . SER A 1 81 ? -18.049 14.599 -4.759 1.00 74.19 81 SER A CA 1
ATOM 594 C C . SER A 1 81 ? -17.009 15.706 -4.520 1.00 74.19 81 SER A C 1
ATOM 596 O O . SER A 1 81 ? -16.827 16.128 -3.372 1.00 74.19 81 SER A O 1
ATOM 598 N N . PRO A 1 82 ? -16.359 16.237 -5.577 1.00 69.25 82 PRO A N 1
ATOM 599 C CA . PRO A 1 82 ? -15.405 17.333 -5.446 1.00 69.25 82 PRO A CA 1
ATOM 600 C C . PRO A 1 82 ? -16.044 18.527 -4.732 1.00 69.25 82 PRO A C 1
ATOM 602 O O . PRO A 1 82 ? -17.054 19.065 -5.187 1.00 69.25 82 PRO A O 1
ATOM 605 N N . ARG A 1 83 ? -15.451 18.979 -3.621 1.00 67.00 83 ARG A N 1
ATOM 606 C CA . ARG A 1 83 ? -15.847 20.259 -3.024 1.00 67.00 83 ARG A CA 1
ATOM 607 C C . ARG A 1 83 ? -15.360 21.383 -3.934 1.00 67.00 83 ARG A C 1
ATOM 609 O O . ARG A 1 83 ? -14.161 21.510 -4.181 1.00 67.00 83 ARG A O 1
ATOM 616 N N . THR A 1 84 ? -16.278 22.216 -4.413 1.00 67.00 84 THR A N 1
ATOM 617 C CA . THR A 1 84 ? -15.954 23.443 -5.144 1.00 67.00 84 THR A CA 1
ATOM 618 C C . THR A 1 84 ? -15.087 24.341 -4.263 1.00 67.00 84 THR A C 1
ATOM 620 O O . THR A 1 84 ? -15.486 24.757 -3.174 1.00 67.00 84 THR A O 1
ATOM 623 N N . ARG A 1 85 ? -13.866 24.639 -4.722 1.00 70.62 85 ARG A N 1
ATOM 624 C CA . ARG A 1 85 ? -12.987 25.625 -4.079 1.00 70.62 85 ARG A CA 1
ATOM 625 C C . ARG A 1 85 ? -13.698 26.980 -4.118 1.00 70.62 85 ARG A C 1
ATOM 627 O O . ARG A 1 85 ? -13.891 27.531 -5.200 1.00 70.62 85 ARG A O 1
ATOM 634 N N . LYS A 1 86 ? -14.073 27.536 -2.959 1.00 58.69 86 LYS A N 1
ATOM 635 C CA . LYS A 1 86 ? -14.467 28.950 -2.879 1.00 58.69 86 LYS A CA 1
ATOM 636 C C . LYS A 1 86 ? -13.269 29.781 -3.344 1.00 58.69 86 LYS A C 1
ATOM 638 O O . LYS A 1 86 ? -12.187 29.662 -2.771 1.00 58.69 86 LYS A O 1
ATOM 643 N N . LYS A 1 87 ? -13.444 30.574 -4.407 1.00 60.19 87 LYS A N 1
ATOM 644 C CA . LYS A 1 87 ? -12.458 31.585 -4.804 1.00 60.19 87 LYS A CA 1
ATOM 645 C C . LYS A 1 87 ? -12.289 32.538 -3.620 1.00 60.19 87 LYS A C 1
ATOM 647 O O . LYS A 1 87 ? -13.263 33.133 -3.174 1.00 60.19 87 LYS A O 1
ATOM 652 N N . ILE A 1 88 ? -11.071 32.637 -3.101 1.00 65.06 88 ILE A N 1
ATOM 653 C CA . ILE A 1 88 ? -10.701 33.687 -2.156 1.00 65.06 88 ILE A CA 1
ATOM 654 C C . ILE A 1 88 ? -10.551 34.948 -3.011 1.00 65.06 88 ILE A C 1
ATOM 656 O O . ILE A 1 88 ? -9.642 35.015 -3.840 1.00 65.06 88 ILE A O 1
ATOM 660 N N . SER A 1 89 ? -11.494 35.884 -2.897 1.00 62.19 89 SER A N 1
ATOM 661 C CA . SER A 1 89 ? -11.326 37.223 -3.469 1.00 62.19 89 SER A CA 1
ATOM 662 C C . SER A 1 89 ? -10.188 37.925 -2.729 1.00 62.19 89 SER A C 1
ATOM 664 O O . SER A 1 89 ? -10.114 37.828 -1.504 1.00 62.19 89 SER A O 1
ATOM 666 N N . LYS A 1 90 ? -9.286 38.547 -3.494 1.00 59.59 90 LYS A N 1
ATOM 667 C CA . LYS A 1 90 ? -8.241 39.441 -2.979 1.00 59.59 90 LYS A CA 1
ATOM 668 C C . LYS A 1 90 ? -8.854 40.683 -2.350 1.00 59.59 90 LYS A C 1
ATOM 670 O O . LYS A 1 90 ? -9.915 41.107 -2.860 1.00 59.59 90 LYS A O 1
#